Protein AF-A0A392Q550-F1 (afdb_monomer)

pLDDT: mean 88.69, std 12.28, range [51.5, 98.38]

Organism: NCBI:txid97028

Solvent-accessible surface area (backbone atoms only — not comparable to full-atom values): 3488 Å² total; per-residue (Å²): 129,92,48,68,68,59,57,49,53,52,50,53,54,51,50,34,40,76,68,65,78,36,78,83,71,56,72,68,55,52,55,48,52,53,50,54,53,54,50,55,30,58,78,66,70,48,60,91,86,58,88,68,90,78,129

Mean predicted aligned error: 4.88 Å

Foldseek 3Di:
DDDPVVVVVVVVVVVCPVVVVDDDDDPVVVVVVVVVVVVVCVVVVHDPPDPDDDD

Structure (mmCIF, N/CA/C/O backbone):
data_AF-A0A392Q550-F1
#
_entry.id   AF-A0A392Q550-F1
#
loop_
_atom_site.group_PDB
_atom_site.id
_atom_site.type_symbol
_atom_site.label_atom_id
_atom_site.label_alt_id
_atom_site.label_comp_id
_atom_site.label_asym_id
_atom_site.label_entity_id
_atom_site.label_seq_id
_atom_site.pdbx_PDB_ins_code
_atom_site.Cartn_x
_atom_site.Cartn_y
_atom_site.Cartn_z
_atom_site.occupancy
_atom_site.B_iso_or_equiv
_atom_site.auth_seq_id
_atom_site.auth_comp_id
_atom_site.auth_asym_id
_atom_site.auth_atom_id
_atom_site.pdbx_PDB_model_num
ATOM 1 N N . ILE A 1 1 ? 5.573 -3.951 -19.532 1.00 60.59 1 ILE A N 1
ATOM 2 C CA . ILE A 1 1 ? 4.089 -3.880 -19.527 1.00 60.59 1 ILE A CA 1
ATOM 3 C C . ILE A 1 1 ? 3.660 -4.370 -18.159 1.00 60.59 1 ILE A C 1
ATOM 5 O O . ILE A 1 1 ? 4.075 -5.462 -17.802 1.00 60.59 1 ILE A O 1
ATOM 9 N N . LEU A 1 2 ? 2.920 -3.573 -17.385 1.00 69.44 2 LEU A N 1
ATOM 10 C CA . LEU A 1 2 ? 2.393 -4.040 -16.100 1.00 69.44 2 LEU A CA 1
ATOM 11 C C . LEU A 1 2 ? 1.383 -5.159 -16.361 1.00 69.44 2 LEU A C 1
ATOM 13 O O . LEU A 1 2 ? 0.432 -4.970 -17.123 1.00 69.44 2 LEU A O 1
ATOM 17 N N . GLY A 1 3 ? 1.630 -6.328 -15.779 1.00 80.81 3 GLY A N 1
ATOM 18 C CA . GLY A 1 3 ? 0.762 -7.485 -15.937 1.00 80.81 3 GLY A CA 1
ATOM 19 C C . GLY A 1 3 ? -0.547 -7.336 -15.164 1.00 80.81 3 GLY A C 1
ATOM 20 O O . GLY A 1 3 ? -0.635 -6.603 -14.178 1.00 80.81 3 GLY A O 1
ATOM 21 N N . PHE A 1 4 ? -1.557 -8.100 -15.579 1.00 85.31 4 PHE A N 1
ATOM 22 C CA . PHE A 1 4 ? -2.804 -8.267 -14.828 1.00 85.31 4 PHE A CA 1
ATOM 23 C C . PHE A 1 4 ? -2.590 -8.596 -13.329 1.00 85.31 4 PHE A C 1
ATOM 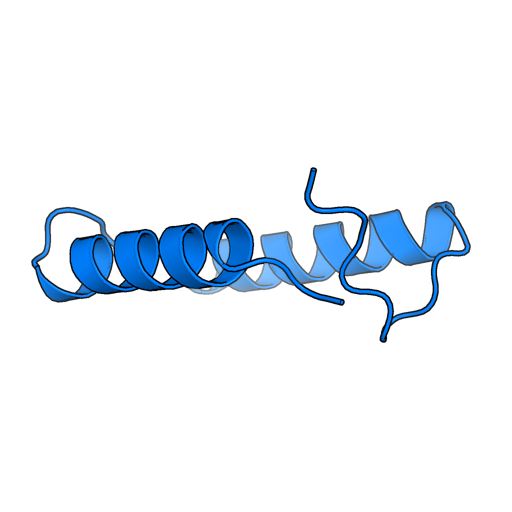25 O O . PHE A 1 4 ? -3.293 -7.993 -12.516 1.00 85.31 4 PHE A O 1
ATOM 32 N N . PRO A 1 5 ? -1.595 -9.422 -12.923 1.00 87.50 5 PRO A N 1
ATOM 33 C CA . PRO A 1 5 ? -1.367 -9.740 -11.508 1.00 87.50 5 PRO A CA 1
ATOM 34 C C . PRO A 1 5 ? -1.063 -8.527 -10.615 1.00 87.50 5 PRO A C 1
ATOM 36 O O . PRO A 1 5 ? -1.460 -8.502 -9.447 1.00 87.50 5 PRO A O 1
ATOM 39 N N . PHE A 1 6 ? -0.406 -7.491 -11.152 1.00 85.50 6 PHE A N 1
ATOM 40 C CA . PHE A 1 6 ? -0.129 -6.261 -10.405 1.00 85.50 6 PHE A CA 1
ATOM 41 C C . PHE A 1 6 ? -1.426 -5.518 -10.065 1.00 85.50 6 PHE A C 1
ATOM 43 O O . PHE A 1 6 ? -1.681 -5.185 -8.905 1.00 85.50 6 PHE A O 1
ATOM 50 N N . PHE A 1 7 ? -2.279 -5.306 -11.070 1.00 88.56 7 PHE A N 1
ATOM 51 C CA . PHE A 1 7 ? -3.561 -4.628 -10.886 1.00 88.56 7 PHE A CA 1
ATOM 52 C C . PHE A 1 7 ? -4.519 -5.443 -10.017 1.00 88.56 7 PHE A C 1
ATOM 54 O O . PHE A 1 7 ? -5.215 -4.873 -9.180 1.00 88.56 7 PHE A O 1
ATOM 61 N N . GLU A 1 8 ? -4.528 -6.768 -10.170 1.00 93.75 8 GLU A N 1
ATOM 62 C CA . GLU A 1 8 ? -5.318 -7.671 -9.332 1.00 93.75 8 GLU A CA 1
ATOM 63 C C . GLU A 1 8 ? -4.894 -7.584 -7.861 1.00 93.75 8 GLU A C 1
ATOM 65 O O . GLU A 1 8 ? -5.741 -7.398 -6.985 1.00 93.75 8 GLU A O 1
ATOM 70 N N . SER A 1 9 ? -3.587 -7.603 -7.584 1.00 92.75 9 SER A N 1
ATOM 71 C CA . SER A 1 9 ? -3.054 -7.469 -6.222 1.00 92.75 9 SER A CA 1
ATOM 72 C C . SER A 1 9 ? -3.451 -6.137 -5.579 1.00 92.75 9 SER A C 1
ATOM 74 O O . SER A 1 9 ? -3.890 -6.104 -4.425 1.00 92.75 9 SER A O 1
ATOM 76 N N . GLN A 1 10 ? -3.358 -5.033 -6.330 1.00 92.94 10 GLN A N 1
ATOM 77 C CA . GLN A 1 10 ? -3.806 -3.721 -5.856 1.00 92.94 10 GLN A CA 1
ATOM 78 C 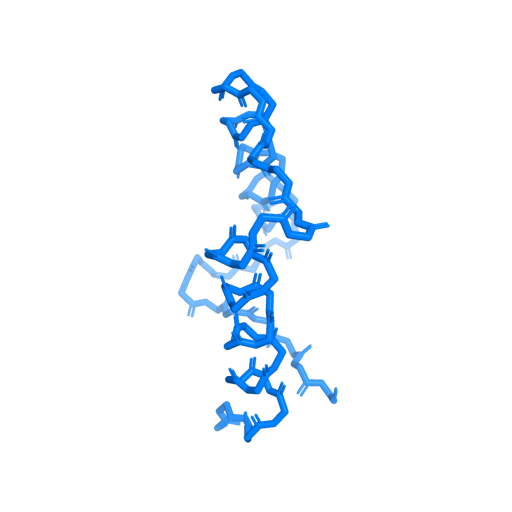C . GLN A 1 10 ? -5.323 -3.685 -5.6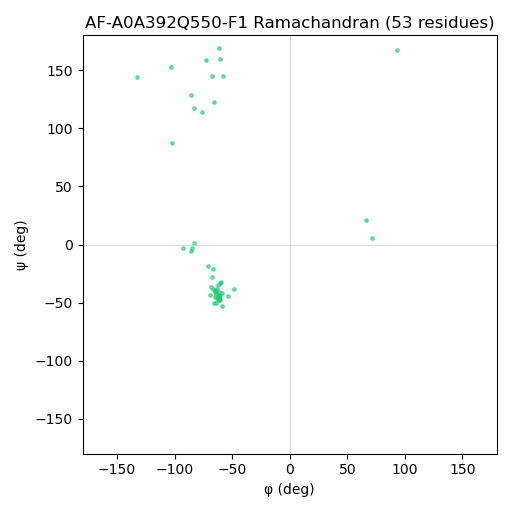17 1.00 92.94 10 GLN A C 1
ATOM 80 O O . GLN A 1 10 ? -5.771 -3.210 -4.571 1.00 92.94 10 GLN A O 1
ATOM 85 N N . ALA A 1 11 ? -6.119 -4.226 -6.542 1.00 95.88 11 ALA A N 1
ATOM 86 C CA . ALA A 1 11 ? -7.574 -4.269 -6.427 1.00 95.88 11 ALA A CA 1
ATOM 87 C C . ALA A 1 11 ? -8.028 -5.097 -5.215 1.00 95.88 11 ALA A C 1
ATOM 89 O O . ALA A 1 11 ? -8.892 -4.658 -4.455 1.00 95.88 11 ALA A O 1
ATOM 90 N N . MET A 1 12 ? -7.408 -6.258 -4.984 1.00 97.19 12 MET A N 1
ATOM 91 C CA . MET A 1 12 ? -7.673 -7.098 -3.816 1.00 97.19 12 MET A CA 1
A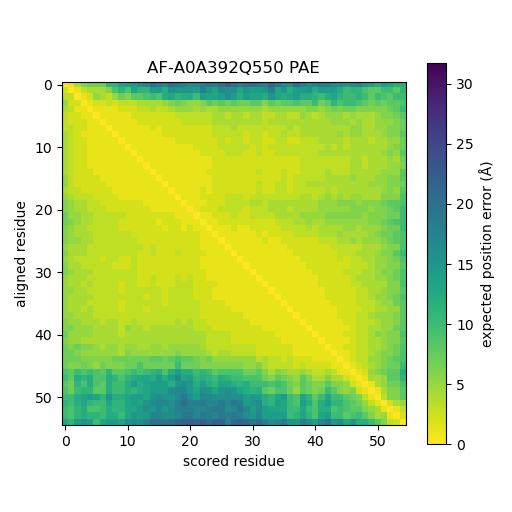TOM 92 C C . MET A 1 12 ? -7.353 -6.371 -2.510 1.00 97.19 12 MET A C 1
ATOM 94 O O . MET A 1 12 ? -8.149 -6.418 -1.571 1.00 97.19 12 MET A O 1
ATOM 98 N N . TRP A 1 13 ? -6.215 -5.674 -2.448 1.00 96.25 13 TRP A N 1
ATOM 99 C CA . TRP A 1 13 ? -5.825 -4.911 -1.264 1.00 96.25 13 TRP A CA 1
ATOM 100 C C . TRP A 1 13 ? -6.845 -3.807 -0.952 1.00 96.25 13 TRP A C 1
ATOM 102 O O . TRP A 1 13 ? -7.297 -3.684 0.189 1.00 96.25 13 TRP A O 1
ATOM 112 N N . ILE A 1 14 ? -7.272 -3.053 -1.971 1.00 97.25 14 ILE A N 1
ATOM 113 C CA . ILE A 1 14 ? -8.285 -1.996 -1.830 1.00 97.25 14 ILE A CA 1
ATOM 114 C C . ILE A 1 14 ? -9.632 -2.595 -1.403 1.00 97.25 14 ILE A C 1
ATOM 116 O O . ILE A 1 14 ? -10.280 -2.072 -0.499 1.00 97.25 14 ILE A O 1
ATOM 120 N N . ALA A 1 15 ? -10.044 -3.725 -1.982 1.00 98.25 15 ALA A N 1
ATOM 121 C CA . ALA A 1 15 ? -11.289 -4.398 -1.616 1.00 98.25 15 ALA A CA 1
ATOM 122 C C . ALA A 1 15 ? -11.288 -4.880 -0.153 1.00 98.25 15 ALA A C 1
ATOM 124 O O . ALA A 1 15 ? -12.303 -4.780 0.540 1.00 98.25 15 ALA A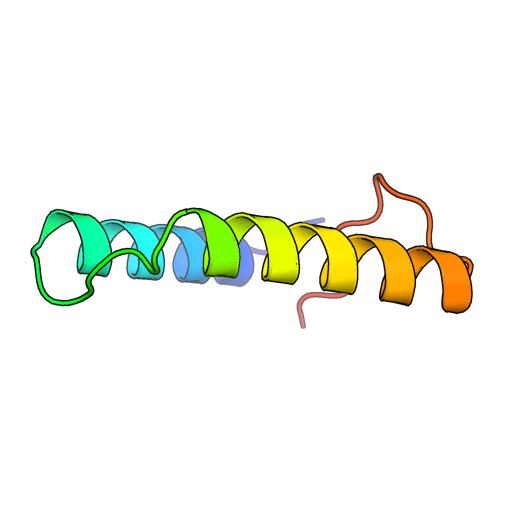 O 1
ATOM 125 N N . GLN A 1 16 ? -10.155 -5.374 0.354 1.00 98.19 16 GLN A N 1
ATOM 126 C CA . GLN A 1 16 ? -10.009 -5.741 1.767 1.00 98.19 16 GLN A CA 1
ATOM 127 C C . GLN A 1 16 ? -10.138 -4.528 2.691 1.00 98.19 16 GLN A C 1
ATOM 129 O O . GLN A 1 16 ? -10.785 -4.632 3.733 1.00 98.19 16 GLN A O 1
ATOM 134 N N . LEU A 1 17 ? -9.572 -3.383 2.296 1.00 98.00 17 LEU A N 1
ATOM 135 C CA . LEU A 1 17 ? -9.705 -2.137 3.045 1.00 98.00 17 LEU A CA 1
ATOM 136 C C . LEU A 1 17 ? -11.164 -1.661 3.083 1.00 98.00 17 LEU A C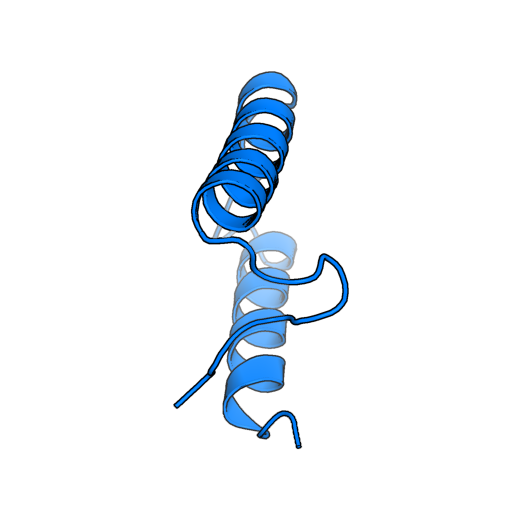 1
ATOM 138 O O . LEU A 1 17 ? -11.711 -1.413 4.153 1.00 98.00 17 LEU A O 1
ATOM 142 N N . LEU A 1 18 ? -11.820 -1.592 1.922 1.00 97.94 18 LEU A N 1
ATOM 143 C CA . LEU A 1 18 ? -13.201 -1.112 1.812 1.00 97.94 18 LEU A CA 1
ATOM 144 C C . LEU A 1 18 ? -14.219 -2.052 2.471 1.00 97.94 18 LEU A C 1
ATOM 146 O O . LEU A 1 18 ? -15.263 -1.601 2.932 1.00 97.94 18 LEU A O 1
ATOM 150 N N . SER A 1 19 ? -13.917 -3.350 2.545 1.00 98.19 19 SER A N 1
ATOM 151 C CA . SER A 1 19 ? -14.750 -4.335 3.250 1.00 98.19 19 SER A CA 1
ATOM 152 C C . SER A 1 19 ? -14.489 -4.404 4.759 1.00 98.19 19 SER A C 1
ATOM 154 O O . SER A 1 19 ? -15.094 -5.232 5.436 1.00 98.19 19 SER A O 1
ATOM 156 N N . GLY A 1 20 ? -13.579 -3.583 5.296 1.00 97.56 20 GLY A N 1
ATOM 157 C CA . GLY A 1 20 ? -13.223 -3.579 6.718 1.00 97.56 20 GLY A CA 1
ATOM 158 C C . GLY A 1 20 ? -12.417 -4.799 7.177 1.00 97.56 20 GLY A C 1
ATOM 159 O O . GLY A 1 20 ? -12.130 -4.931 8.363 1.00 97.56 20 GLY A O 1
ATOM 160 N N . LYS A 1 21 ? -12.013 -5.688 6.257 1.00 97.88 21 LYS A N 1
ATOM 161 C CA . LYS A 1 21 ? -11.117 -6.824 6.546 1.00 97.88 21 LYS A CA 1
ATOM 162 C C . LYS A 1 21 ? -9.685 -6.374 6.833 1.00 97.88 21 LYS A C 1
ATOM 164 O O . LYS A 1 21 ? -8.899 -7.132 7.394 1.00 97.88 21 LYS A O 1
ATOM 169 N N . LYS A 1 22 ? -9.347 -5.154 6.419 1.00 96.38 22 LYS A N 1
ATOM 170 C CA . LYS A 1 22 ? -8.075 -4.487 6.669 1.00 96.38 22 LYS A CA 1
ATOM 171 C C . LYS A 1 22 ? -8.345 -3.064 7.147 1.00 96.38 22 LYS A C 1
ATOM 173 O O . LYS A 1 22 ? -9.281 -2.431 6.670 1.00 96.38 22 LYS A O 1
ATOM 178 N N . ALA A 1 23 ? -7.519 -2.568 8.062 1.00 96.44 23 ALA A N 1
ATOM 179 C CA . ALA A 1 23 ? -7.521 -1.173 8.486 1.00 96.44 23 ALA A CA 1
ATOM 180 C C . ALA A 1 23 ? -6.354 -0.420 7.837 1.00 96.44 23 ALA A C 1
ATOM 182 O O . ALA A 1 23 ? -5.321 -1.021 7.519 1.00 96.44 23 ALA A O 1
ATOM 183 N N . LEU A 1 24 ? -6.514 0.892 7.654 1.00 97.00 24 LEU A N 1
ATOM 184 C CA . LEU A 1 24 ? -5.380 1.742 7.310 1.00 97.00 24 LEU A CA 1
ATOM 185 C C . LEU A 1 24 ? -4.408 1.814 8.498 1.00 97.00 24 LEU A C 1
ATOM 187 O O . LEU A 1 24 ? -4.863 1.833 9.646 1.00 97.00 24 LEU A O 1
ATOM 191 N N . PRO A 1 25 ? -3.092 1.893 8.235 1.00 95.94 25 PRO A N 1
ATOM 192 C CA . PRO A 1 25 ? -2.136 2.308 9.250 1.00 95.94 25 PRO A CA 1
ATOM 193 C C . PRO A 1 25 ? -2.444 3.735 9.716 1.00 95.94 25 PRO A C 1
ATOM 195 O O . PRO A 1 25 ? -3.207 4.475 9.084 1.00 95.94 25 PRO A O 1
ATOM 198 N N . SER A 1 26 ? -1.796 4.158 10.796 1.00 98.00 26 SER A N 1
ATOM 199 C CA . SER A 1 26 ? -1.792 5.570 11.166 1.00 98.00 26 SER A CA 1
ATOM 200 C C . SER A 1 26 ? -1.163 6.432 10.063 1.00 98.00 26 SER A C 1
ATOM 202 O O . SER A 1 26 ? -0.394 5.965 9.218 1.00 98.00 26 SER A O 1
ATOM 204 N N . TRP A 1 27 ? -1.470 7.730 10.083 1.00 97.94 27 TRP A N 1
ATOM 205 C CA . TRP A 1 27 ? -0.862 8.697 9.168 1.00 97.94 27 TRP A CA 1
ATOM 206 C C . TRP A 1 27 ? 0.671 8.658 9.211 1.00 97.94 27 TRP A C 1
ATOM 208 O O . TRP A 1 27 ? 1.321 8.650 8.169 1.00 97.94 27 TRP A O 1
ATOM 218 N N . GLU A 1 28 ? 1.244 8.595 10.412 1.00 98.38 28 GLU A N 1
ATOM 219 C CA . GLU A 1 28 ? 2.693 8.568 10.608 1.00 98.38 28 GLU A CA 1
ATOM 220 C C . GLU A 1 28 ? 3.329 7.329 9.968 1.00 98.38 28 GLU A C 1
ATOM 222 O O . GLU A 1 28 ? 4.317 7.445 9.243 1.00 98.38 28 GLU A O 1
ATOM 227 N N . GLU A 1 29 ? 2.722 6.156 10.157 1.00 98.12 29 GLU A N 1
ATOM 228 C CA . GLU A 1 29 ? 3.188 4.905 9.551 1.00 98.12 29 GLU A CA 1
ATOM 229 C C . GLU A 1 29 ? 3.088 4.933 8.021 1.00 98.12 29 GLU A C 1
ATOM 231 O O . GLU A 1 29 ? 4.019 4.500 7.340 1.00 98.12 29 GLU A O 1
ATOM 236 N N . MET A 1 30 ? 2.003 5.485 7.464 1.00 97.12 30 MET A N 1
ATOM 237 C CA . MET A 1 30 ? 1.862 5.647 6.013 1.00 97.12 30 MET A CA 1
ATOM 238 C C . MET A 1 30 ? 2.947 6.568 5.443 1.00 97.12 30 MET A C 1
ATOM 240 O O . MET A 1 30 ? 3.602 6.221 4.460 1.00 97.12 30 MET A O 1
ATOM 244 N N . MET A 1 31 ? 3.185 7.718 6.080 1.00 97.81 31 MET A N 1
ATOM 245 C CA . MET A 1 31 ? 4.213 8.662 5.636 1.00 97.81 31 MET A CA 1
ATOM 246 C C . MET A 1 31 ? 5.623 8.081 5.754 1.00 97.81 31 MET A C 1
ATOM 248 O O . MET A 1 31 ? 6.447 8.276 4.858 1.00 97.81 31 MET A O 1
ATOM 252 N N . LYS A 1 32 ? 5.893 7.332 6.828 1.00 97.94 32 LYS A N 1
ATOM 253 C CA . LYS A 1 32 ? 7.158 6.619 7.014 1.00 97.94 32 LYS A CA 1
ATOM 254 C C . LYS A 1 32 ? 7.381 5.588 5.906 1.00 97.94 32 LYS A C 1
ATOM 256 O O . LYS A 1 32 ? 8.439 5.609 5.286 1.00 97.94 32 LYS A O 1
ATOM 261 N N . SER A 1 33 ? 6.374 4.768 5.598 1.00 96.25 33 SER A N 1
ATOM 262 C CA . SER A 1 33 ? 6.454 3.754 4.538 1.00 96.25 33 SER A CA 1
ATOM 263 C C . SER A 1 33 ? 6.756 4.362 3.164 1.00 96.25 33 SER A C 1
ATOM 265 O O . SER A 1 33 ? 7.595 3.837 2.434 1.00 96.25 33 SER A O 1
ATOM 267 N N . ILE A 1 34 ? 6.131 5.496 2.824 1.00 94.06 34 ILE A N 1
ATOM 268 C CA . ILE A 1 34 ? 6.402 6.207 1.565 1.00 94.06 34 ILE A CA 1
ATOM 269 C C . ILE A 1 34 ? 7.852 6.701 1.524 1.00 94.06 34 ILE A C 1
ATOM 271 O O . ILE A 1 34 ? 8.535 6.530 0.514 1.00 94.06 34 ILE A O 1
ATOM 275 N N . LYS A 1 35 ? 8.336 7.302 2.617 1.00 95.81 35 LYS A N 1
ATOM 276 C CA . LYS A 1 35 ? 9.709 7.807 2.696 1.00 95.81 35 LYS A CA 1
ATOM 277 C C . LYS A 1 35 ? 10.732 6.681 2.539 1.00 95.81 35 LYS A C 1
ATOM 279 O O . LYS A 1 35 ?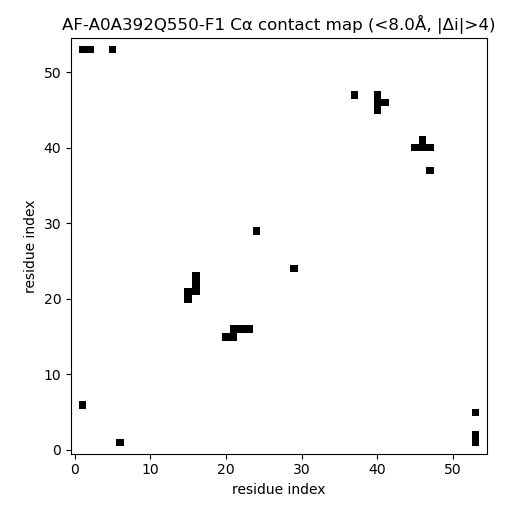 11.658 6.825 1.750 1.00 95.81 35 LYS A O 1
ATOM 284 N N . GLU A 1 36 ? 10.543 5.573 3.253 1.00 95.62 36 GLU A N 1
ATOM 285 C CA . GLU A 1 36 ? 11.417 4.397 3.174 1.00 95.62 36 GLU A CA 1
ATOM 286 C C . GLU A 1 36 ? 11.430 3.800 1.760 1.00 95.62 36 GLU A C 1
ATOM 288 O O . GLU A 1 36 ? 12.496 3.479 1.237 1.00 95.62 36 GLU A O 1
ATOM 293 N N . PHE A 1 37 ? 10.270 3.733 1.097 1.00 91.88 37 PHE A N 1
ATOM 294 C CA . PHE A 1 37 ? 10.176 3.272 -0.287 1.00 91.88 37 PHE A CA 1
ATOM 295 C C . PHE A 1 37 ? 11.024 4.128 -1.240 1.00 91.88 37 PHE A C 1
ATOM 297 O O . PHE A 1 37 ? 11.869 3.590 -1.956 1.00 91.88 37 PHE A O 1
ATOM 304 N N . TYR A 1 38 ? 10.850 5.453 -1.232 1.00 90.81 38 TYR A N 1
ATOM 305 C CA . TYR A 1 38 ? 11.606 6.331 -2.132 1.00 90.81 38 TYR A CA 1
ATOM 306 C C . TYR A 1 38 ? 13.094 6.399 -1.788 1.00 90.81 38 TYR A C 1
ATOM 308 O O . TYR A 1 38 ? 13.915 6.414 -2.702 1.00 90.81 38 TYR A O 1
ATOM 316 N N . GLN A 1 39 ? 13.447 6.373 -0.502 1.00 93.94 39 GLN A N 1
ATOM 317 C CA . GLN A 1 39 ? 14.844 6.329 -0.077 1.00 93.94 39 GLN A CA 1
ATOM 318 C C . GLN A 1 39 ? 15.539 5.059 -0.592 1.00 93.94 39 GLN A C 1
ATOM 320 O O . GLN A 1 39 ? 16.622 5.145 -1.159 1.00 93.94 39 GLN A O 1
ATOM 325 N N . SER A 1 40 ? 14.892 3.892 -0.486 1.00 91.88 40 SER A N 1
ATOM 326 C CA . SER A 1 40 ? 15.466 2.639 -1.001 1.00 91.88 40 SER A CA 1
ATOM 327 C C . SER A 1 40 ? 15.687 2.660 -2.521 1.00 91.88 40 SER A C 1
ATOM 329 O O . SER A 1 40 ? 16.670 2.116 -3.018 1.00 91.88 40 SER A O 1
ATOM 331 N N . ARG A 1 41 ? 14.795 3.323 -3.272 1.00 90.19 41 ARG A N 1
ATOM 332 C CA . ARG A 1 41 ? 14.914 3.497 -4.729 1.00 90.19 41 ARG A CA 1
ATOM 333 C C . ARG A 1 41 ? 16.065 4.429 -5.087 1.00 90.19 41 ARG A C 1
ATOM 335 O O . ARG A 1 41 ? 16.818 4.120 -6.004 1.00 90.19 41 ARG A O 1
ATOM 342 N N . GLU A 1 42 ? 16.203 5.534 -4.358 1.00 91.56 42 GLU A N 1
ATOM 343 C CA . GLU A 1 42 ? 17.305 6.484 -4.521 1.00 91.56 42 GLU A CA 1
ATOM 344 C C . GLU A 1 42 ? 18.656 5.810 -4.255 1.00 91.56 42 GLU A C 1
ATOM 346 O O . GLU A 1 42 ? 19.554 5.891 -5.091 1.00 91.56 42 GLU A O 1
ATOM 351 N N . GLU A 1 43 ? 18.770 5.068 -3.151 1.00 94.00 43 GLU A N 1
ATOM 352 C CA . GLU A 1 43 ? 19.971 4.298 -2.800 1.00 94.00 43 GLU A CA 1
ATOM 353 C C . GLU A 1 43 ? 20.312 3.236 -3.862 1.00 94.00 43 GLU A C 1
ATOM 355 O O . GLU A 1 43 ? 21.486 2.976 -4.126 1.00 94.00 43 GLU A O 1
ATOM 360 N N . ALA A 1 44 ? 19.299 2.661 -4.516 1.00 91.25 44 ALA A N 1
ATOM 361 C CA . ALA A 1 44 ? 19.460 1.700 -5.605 1.00 91.25 44 ALA A CA 1
ATOM 362 C C . ALA A 1 44 ? 19.654 2.343 -6.997 1.00 91.25 44 ALA A C 1
ATOM 364 O O . ALA A 1 44 ? 19.838 1.621 -7.978 1.00 91.25 44 ALA A O 1
ATOM 365 N N . GLY A 1 45 ? 19.597 3.675 -7.116 1.00 91.06 45 GLY A N 1
ATOM 366 C CA . GLY A 1 45 ? 19.682 4.384 -8.399 1.00 91.06 45 GLY A CA 1
ATOM 367 C C . GLY A 1 45 ? 18.500 4.125 -9.344 1.00 91.06 45 GLY A C 1
ATOM 368 O O . GLY A 1 45 ? 18.631 4.311 -10.555 1.00 91.06 45 GLY A O 1
ATOM 369 N N . ILE A 1 46 ? 17.356 3.682 -8.816 1.00 86.69 46 ILE A N 1
ATOM 370 C CA . ILE A 1 46 ? 16.168 3.332 -9.600 1.00 86.69 46 ILE A CA 1
ATOM 371 C C . ILE A 1 46 ? 15.326 4.595 -9.854 1.00 86.69 46 ILE A C 1
ATOM 373 O O . ILE A 1 46 ? 14.985 5.303 -8.901 1.00 86.69 46 ILE A O 1
ATOM 377 N N . PRO A 1 47 ? 14.936 4.890 -11.110 1.00 83.00 47 PRO A N 1
ATOM 378 C CA . PRO A 1 47 ? 14.102 6.047 -11.418 1.00 83.00 47 PRO A CA 1
ATOM 379 C C . PRO A 1 47 ? 12.75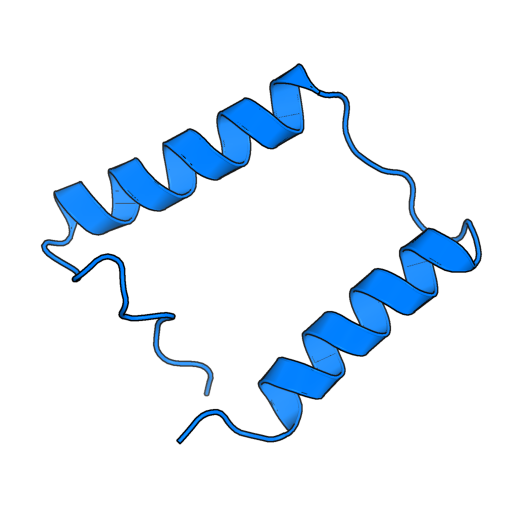8 6.031 -10.675 1.00 83.00 47 PRO A C 1
ATOM 381 O O . PRO A 1 47 ? 12.123 4.995 -10.520 1.00 83.00 47 PRO A O 1
ATOM 384 N N . THR A 1 48 ? 12.258 7.206 -10.287 1.00 74.06 48 THR A N 1
ATOM 385 C CA . THR A 1 48 ? 11.002 7.351 -9.519 1.00 74.06 48 THR A CA 1
ATOM 386 C C . THR A 1 48 ? 9.738 6.938 -10.275 1.00 74.06 48 THR A C 1
ATOM 388 O O . THR A 1 48 ? 8.713 6.670 -9.655 1.00 74.06 48 THR A O 1
ATOM 391 N N . HIS A 1 49 ? 9.795 6.907 -11.606 1.00 73.38 49 HIS A N 1
ATOM 392 C CA . HIS A 1 49 ? 8.703 6.454 -12.470 1.00 73.38 49 HIS A CA 1
ATOM 393 C C . HIS A 1 49 ? 8.811 4.965 -12.824 1.00 73.38 49 HIS A C 1
ATOM 395 O O . HIS A 1 49 ? 7.941 4.438 -13.517 1.00 73.38 49 HIS A O 1
ATOM 401 N N . ASP A 1 50 ? 9.871 4.297 -12.368 1.00 71.56 50 ASP A N 1
ATOM 402 C CA . ASP A 1 50 ? 9.984 2.854 -12.441 1.00 71.56 50 ASP A CA 1
ATOM 403 C C . ASP A 1 50 ? 9.240 2.259 -11.243 1.00 71.56 50 ASP A C 1
ATOM 405 O O . ASP A 1 50 ? 9.559 2.520 -10.083 1.00 71.56 50 ASP A O 1
ATOM 409 N N . ILE A 1 51 ? 8.199 1.486 -11.528 1.00 65.25 51 ILE A N 1
ATOM 410 C CA . ILE A 1 51 ? 7.320 0.906 -10.511 1.00 65.25 51 ILE A CA 1
ATOM 411 C C . ILE A 1 51 ? 7.916 -0.432 -10.015 1.00 65.25 51 ILE A C 1
ATOM 413 O O . ILE A 1 51 ? 7.508 -0.941 -8.975 1.00 65.25 51 ILE A O 1
ATOM 417 N N . GLY A 1 52 ? 9.011 -0.911 -10.625 1.00 63.25 52 GLY A N 1
ATOM 418 C CA . GLY A 1 52 ? 9.707 -2.161 -10.306 1.00 63.25 52 GLY A CA 1
ATOM 419 C C . GLY A 1 52 ? 9.236 -3.343 -11.154 1.00 63.25 52 GLY A C 1
ATOM 420 O O . GLY A 1 52 ? 8.200 -3.274 -11.819 1.00 63.25 52 GLY A O 1
ATOM 421 N N . ASP A 1 53 ? 10.004 -4.431 -11.103 1.00 60.16 53 ASP A N 1
ATOM 422 C CA . ASP A 1 53 ? 9.647 -5.703 -11.727 1.00 60.16 53 ASP A CA 1
ATOM 423 C C . ASP A 1 53 ? 8.590 -6.418 -10.876 1.00 60.16 53 ASP A C 1
ATOM 425 O O . ASP A 1 53 ? 8.832 -6.807 -9.733 1.00 60.16 53 A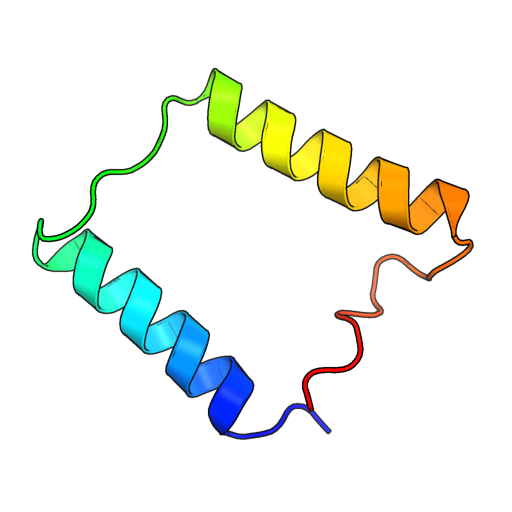SP A O 1
ATOM 429 N N . PHE A 1 54 ? 7.391 -6.558 -11.437 1.00 59.81 54 PHE A N 1
ATOM 430 C CA . PHE A 1 54 ? 6.329 -7.400 -10.898 1.00 59.81 54 PHE A CA 1
ATOM 431 C C . PHE A 1 54 ? 6.300 -8.679 -11.735 1.00 59.81 54 PHE A C 1
ATOM 433 O O . PHE A 1 54 ? 5.616 -8.717 -12.761 1.00 59.81 54 PHE A O 1
ATOM 440 N N . GLU A 1 55 ? 7.111 -9.668 -11.349 1.00 51.50 55 GLU A N 1
ATOM 441 C CA . GLU A 1 55 ? 6.990 -11.045 -11.858 1.00 51.50 55 GLU A CA 1
ATOM 442 C C . GLU A 1 55 ? 5.669 -11.692 -11.417 1.00 51.50 55 GLU A C 1
ATOM 444 O O . GLU A 1 55 ? 5.249 -11.479 -10.253 1.00 51.50 55 GLU A O 1
#

Secondary structure (DSSP, 8-state):
---HHHHHHHHHHHHHHHTTSSPPPPHHHHHHHHHHHHHHHHHTT--TT------

Radius of gyration: 13.71 Å; Cα contacts (8 Å, |Δi|>4): 15; chains: 1; bounding box: 35×20×31 Å

Nearest PDB structures (foldseek):
  8ugi-assembly1_1g  TM=4.532E-01  e=2.256E+00  Sus scrofa
  7qso-assembly1_g  TM=5.064E-01  e=5.603E+00  Bos taurus

InterPro domains:
  IPR036188 FAD/NAD(P)-binding domain superfamily [G3DSA:3.50.50.60] (1-55)
  IPR050346 Flavin-containing monooxygenases-like [PTHR23023] (3-49)

Sequence (55 aa):
ILGFPFFESQAMWIAQLLSGKKALPSWEEMMKSIKEFYQSREEAGIPTHDIGDFE